Protein AF-K1T2Z8-F1 (afdb_monomer)

Solvent-accessible surface area (backbone atoms only — not comparable to full-atom values): 9983 Å² total; per-residue (Å²): 116,92,59,79,62,94,51,65,83,39,93,85,19,70,64,52,38,47,54,45,50,52,39,47,49,53,51,50,54,52,51,48,53,54,47,53,58,50,50,48,62,53,55,76,67,51,56,70,83,35,25,90,42,75,51,76,31,88,44,92,51,66,40,68,47,81,43,75,42,82,49,69,98,57,37,58,39,42,21,42,48,91,63,53,76,45,75,55,43,83,44,79,54,98,92,38,55,23,36,36,32,74,45,71,67,24,36,45,68,30,59,43,42,25,32,81,44,80,44,97,57,71,70,75,92,73,80,54,90,72,46,50,75,61,99,47,34,43,33,45,88,51,40,42,38,32,51,52,94,92,46,70,29,32,33,35,34,61,85,79,69,43,73,81,42,79,35,63,90,80,103

Mean predicted aligned error: 7.06 Å

pLDDT: mean 90.42, std 9.12, range [49.56, 98.12]

Secondary structure (DSSP, 8-state):
--S--TTTT-TTTHHHHHHHHHHHHHHHHHHHHHHHHHHHHHHTTS-GGG-SEEEE--SSS-EEEEEEEE--SS-EEEEETT-PEEP-EEEEETTEEEEEEEEEEEPTT-EEEEEEEE-SSPPPP-PPTT-EE-SSEEE-SSEEEEE-SSSEEEEEETTTTEEEEE-TT--

Radius of gyration: 21.77 Å; Cα contacts (8 Å, |Δi|>4): 273; chains: 1; bounding box: 54×45×45 Å

Foldseek 3Di:
DQDDDVLDPDDVSPVVVVVNVVSPVVVVVVVVVVVVVVVVVVLVPPPVLQANDKDFDAAQAWDKDKDKDADDPAAKFKAGSVGDTFDWDFDDDPNGTITITIPGGAGGRHMTHIYIGGDPDHDDDDQDPQWDDDPAWIDGPFWTWGHDDPDTQWIAGPVVRDTPDHNVVVD

Organism: NCBI:txid408170

InterPro domains:
  IPR011013 Galactose mutarotase-like domain superfamily [SSF74650] (47-167)
  IPR013780 Glycosyl hydrolase, all-beta [G3DSA:2.60.40.1180] (33-119)

Nearest PDB structures (foldseek):
  6b9p-assembly1_A  TM=6.254E-01  e=3.896E-04  Canavalia ensiformis
  6b9o-assembly1_B  TM=6.324E-01  e=6.702E-04  Canavalia ensiformis
  6b9o-assembly1_A  TM=6.331E-01  e=8.791E-04  Canavalia ensiformis
  1o7d-assembly1_C  TM=6.293E-01  e=1.357E-03  Bos taurus
  6b9p-assembly1_B  TM=5.713E-01  e=1.780E-03  Canavalia ensiformis

Structure (mmCIF, N/CA/C/O backbone):
data_AF-K1T2Z8-F1
#
_entry.id   AF-K1T2Z8-F1
#
loop_
_atom_site.group_PDB
_atom_site.id
_atom_site.type_symbol
_atom_site.label_atom_id
_atom_site.label_alt_id
_atom_site.label_comp_id
_atom_site.label_asym_id
_atom_site.label_entity_id
_atom_site.label_seq_id
_atom_site.pdbx_PDB_ins_code
_atom_site.Cartn_x
_atom_site.Cartn_y
_atom_site.Cartn_z
_atom_site.occupancy
_atom_site.B_iso_or_equiv
_atom_site.auth_seq_id
_atom_site.auth_comp_id
_atom_site.auth_asym_id
_atom_site.auth_atom_id
_atom_site.pdbx_PDB_model_num
ATOM 1 N N . SER A 1 1 ? 31.877 5.558 -6.232 1.00 49.56 1 SER A N 1
ATOM 2 C CA . SER A 1 1 ? 31.563 5.272 -4.820 1.00 49.56 1 SER A CA 1
ATOM 3 C C . SER A 1 1 ? 30.051 5.279 -4.667 1.00 49.56 1 SER A C 1
ATOM 5 O O . SER A 1 1 ? 29.441 6.237 -5.124 1.00 49.56 1 SER A O 1
ATOM 7 N N . ILE A 1 2 ? 29.440 4.223 -4.116 1.00 51.03 2 ILE A N 1
ATOM 8 C CA . ILE A 1 2 ? 27.985 4.180 -3.826 1.00 51.03 2 ILE A CA 1
ATOM 9 C C . ILE A 1 2 ? 27.636 4.863 -2.494 1.00 51.03 2 ILE A C 1
ATOM 11 O O . ILE A 1 2 ? 26.471 5.127 -2.225 1.00 51.03 2 ILE A O 1
ATOM 15 N N . TYR A 1 3 ? 28.654 5.171 -1.688 1.00 58.09 3 TYR A N 1
ATOM 16 C CA . TYR A 1 3 ? 28.535 5.972 -0.481 1.00 58.09 3 TYR A CA 1
ATOM 17 C C . TYR A 1 3 ? 29.141 7.349 -0.745 1.00 58.09 3 TYR A C 1
ATOM 19 O O . TYR A 1 3 ? 30.288 7.414 -1.213 1.00 58.09 3 TYR A O 1
ATOM 27 N N . PRO A 1 4 ? 28.416 8.442 -0.466 1.00 62.81 4 PRO A N 1
ATOM 28 C CA . PRO A 1 4 ? 29.075 9.718 -0.298 1.00 62.81 4 PRO A CA 1
ATOM 29 C C . PRO A 1 4 ? 30.006 9.575 0.911 1.00 62.81 4 PRO A C 1
ATOM 31 O O . PRO A 1 4 ? 29.561 9.326 2.030 1.00 62.81 4 PRO A O 1
ATOM 34 N N . ASP A 1 5 ? 31.312 9.695 0.672 1.00 64.50 5 ASP A N 1
ATOM 35 C CA . ASP A 1 5 ? 32.244 10.148 1.711 1.00 64.50 5 ASP A CA 1
ATOM 36 C C . ASP A 1 5 ? 31.683 11.468 2.286 1.00 64.50 5 ASP A C 1
ATOM 38 O O . ASP A 1 5 ? 30.869 12.110 1.618 1.00 64.50 5 ASP A O 1
ATOM 42 N N . HIS A 1 6 ? 32.077 11.882 3.492 1.00 68.75 6 HIS A N 1
ATOM 43 C CA . HIS A 1 6 ? 31.597 13.042 4.267 1.00 68.75 6 HIS A CA 1
ATOM 44 C C . HIS A 1 6 ? 31.597 14.411 3.525 1.00 68.75 6 HIS A C 1
ATOM 46 O O . HIS A 1 6 ? 31.425 15.452 4.149 1.00 68.75 6 HIS A O 1
ATOM 52 N N . GLY A 1 7 ? 31.818 14.438 2.210 1.00 66.75 7 GLY A N 1
ATOM 53 C CA . GLY A 1 7 ? 31.826 15.577 1.304 1.00 66.75 7 GLY A CA 1
ATOM 54 C C . GLY A 1 7 ? 30.476 16.021 0.731 1.00 66.75 7 GLY A C 1
ATOM 55 O O . GLY A 1 7 ? 30.503 16.893 -0.134 1.00 66.75 7 GLY A O 1
ATOM 56 N N . LEU A 1 8 ? 29.329 15.488 1.179 1.00 75.25 8 LEU A N 1
ATOM 57 C CA . LEU A 1 8 ? 28.037 16.133 0.890 1.00 75.25 8 LEU A CA 1
ATOM 58 C C . LEU A 1 8 ? 27.927 17.456 1.661 1.00 75.25 8 LEU A C 1
ATOM 60 O O . LEU A 1 8 ? 28.124 17.480 2.877 1.00 75.25 8 LEU A O 1
ATOM 64 N N . GLY A 1 9 ? 27.596 18.550 0.971 1.00 74.06 9 GLY A N 1
ATOM 65 C CA . GLY A 1 9 ? 27.382 19.862 1.599 1.00 74.06 9 GLY A CA 1
ATOM 66 C C . GLY A 1 9 ? 28.655 20.565 2.099 1.00 74.06 9 GLY A C 1
ATOM 67 O O . GLY A 1 9 ? 28.578 21.460 2.942 1.00 74.06 9 GLY A O 1
ATOM 68 N N . GLY A 1 10 ? 29.833 20.170 1.601 1.00 79.31 10 GLY A N 1
ATOM 69 C CA . GLY A 1 10 ? 31.107 20.840 1.886 1.00 79.31 10 GLY A CA 1
ATOM 70 C C . GLY A 1 10 ? 31.233 22.235 1.244 1.00 79.31 10 GLY A C 1
ATOM 71 O O . GLY A 1 10 ? 30.420 22.647 0.418 1.00 79.31 10 GLY A O 1
ATOM 72 N N . LYS A 1 11 ? 32.286 22.991 1.596 1.00 74.00 11 LYS A N 1
ATOM 73 C CA . LYS A 1 11 ? 32.566 24.315 0.999 1.00 74.00 11 LYS A CA 1
ATOM 74 C C . LYS A 1 11 ? 32.832 24.178 -0.510 1.00 74.00 11 LYS A C 1
ATOM 76 O O . LYS A 1 11 ? 33.769 23.480 -0.886 1.00 74.00 11 LYS A O 1
ATOM 81 N N . ASN A 1 12 ? 32.060 24.888 -1.341 1.00 72.12 12 ASN A N 1
ATOM 82 C CA . ASN A 1 12 ? 32.018 24.738 -2.809 1.00 72.12 12 ASN A CA 1
ATOM 83 C C . ASN A 1 12 ? 31.625 23.311 -3.260 1.00 72.12 12 ASN A C 1
ATOM 85 O O . ASN A 1 12 ? 32.201 22.742 -4.190 1.00 72.12 12 ASN A O 1
ATOM 89 N N . GLY A 1 13 ? 30.693 22.691 -2.530 1.00 78.88 13 GLY A N 1
ATOM 90 C CA . GLY A 1 13 ? 30.256 21.312 -2.730 1.00 78.88 13 GLY A CA 1
ATOM 91 C C . GLY A 1 13 ? 29.382 21.083 -3.961 1.00 78.88 13 GLY A C 1
ATOM 92 O O . GLY A 1 13 ? 29.098 19.936 -4.265 1.00 78.88 13 GLY A O 1
ATOM 93 N N . GLU A 1 14 ? 28.986 22.108 -4.717 1.00 83.06 14 GLU A N 1
ATOM 94 C CA . GLU A 1 14 ? 28.021 21.983 -5.818 1.00 83.06 14 GLU A CA 1
ATOM 95 C C . GLU A 1 14 ? 28.439 20.988 -6.913 1.00 83.06 14 GLU A C 1
ATOM 97 O O . GLU A 1 14 ? 27.594 20.305 -7.495 1.00 83.06 14 GLU A O 1
ATOM 102 N N . ILE A 1 15 ? 29.743 20.874 -7.185 1.00 80.81 15 ILE A N 1
ATOM 103 C CA . ILE A 1 15 ? 30.274 19.893 -8.140 1.00 80.81 15 ILE A CA 1
ATOM 104 C C . ILE A 1 15 ? 30.256 18.492 -7.518 1.00 80.81 15 ILE A C 1
ATOM 106 O O . ILE A 1 15 ? 29.828 17.531 -8.156 1.00 80.81 15 ILE A O 1
ATOM 110 N N . THR A 1 16 ? 30.692 18.376 -6.266 1.00 81.69 16 THR A N 1
ATOM 111 C CA . THR A 1 16 ? 30.799 17.110 -5.533 1.00 81.69 16 THR A CA 1
ATOM 112 C C . THR A 1 16 ? 29.424 16.503 -5.235 1.00 81.69 16 THR A C 1
ATOM 114 O O . THR A 1 16 ? 29.209 15.319 -5.491 1.00 81.69 16 THR A O 1
ATOM 117 N N . ASP A 1 17 ? 28.466 17.317 -4.793 1.00 85.81 17 ASP A N 1
ATOM 118 C CA . ASP A 1 17 ? 27.075 16.942 -4.538 1.00 85.81 17 ASP A CA 1
ATOM 119 C C . ASP A 1 17 ? 26.402 16.444 -5.817 1.00 85.81 17 ASP A C 1
ATOM 121 O O . ASP A 1 17 ? 25.704 15.430 -5.789 1.00 85.81 17 ASP A O 1
ATOM 125 N N . ARG A 1 18 ? 26.654 17.104 -6.959 1.00 85.81 18 ARG A N 1
ATOM 126 C CA . ARG A 1 18 ? 26.156 16.640 -8.260 1.00 85.81 18 ARG A CA 1
ATOM 127 C C . ARG A 1 18 ? 26.736 15.277 -8.620 1.00 85.81 18 ARG A C 1
ATOM 129 O O . ARG A 1 18 ? 25.974 14.379 -8.951 1.00 85.81 18 ARG A O 1
ATOM 136 N N . ILE A 1 19 ? 28.051 15.091 -8.503 1.00 85.25 19 ILE A N 1
ATOM 137 C CA . ILE A 1 19 ? 28.699 13.805 -8.810 1.00 85.25 19 ILE A CA 1
ATOM 138 C C . ILE A 1 19 ? 28.154 12.683 -7.912 1.00 85.25 19 ILE A C 1
ATOM 140 O O . ILE A 1 19 ? 27.889 11.577 -8.391 1.00 85.25 19 ILE A O 1
ATOM 144 N N . PHE A 1 20 ? 27.958 12.944 -6.616 1.00 86.00 20 PHE A N 1
ATOM 145 C CA . PHE A 1 20 ? 27.352 11.967 -5.712 1.00 86.00 20 PHE A CA 1
ATOM 146 C C . PHE A 1 20 ? 25.887 11.699 -6.052 1.00 86.00 20 PHE A C 1
ATOM 148 O O . PHE A 1 20 ? 25.489 10.536 -6.094 1.00 86.00 20 PHE A O 1
ATOM 155 N N . GLY A 1 21 ? 25.103 12.735 -6.347 1.00 88.00 21 GLY A N 1
ATOM 156 C CA . GLY A 1 21 ? 23.714 12.606 -6.788 1.00 88.00 21 GLY A CA 1
ATOM 157 C C . GLY A 1 21 ? 23.575 11.782 -8.070 1.00 88.00 21 GLY A C 1
ATOM 158 O O . GLY A 1 21 ? 22.715 10.900 -8.145 1.00 88.00 21 GLY A O 1
ATOM 159 N N . ASP A 1 22 ? 24.461 11.995 -9.043 1.00 90.38 22 ASP A N 1
ATOM 160 C CA . ASP A 1 22 ? 24.512 11.230 -10.291 1.00 90.38 22 ASP A CA 1
ATOM 161 C C . ASP A 1 22 ? 24.860 9.761 -10.010 1.00 90.38 22 ASP A C 1
ATOM 163 O O . ASP A 1 22 ? 24.172 8.854 -10.479 1.00 90.38 22 ASP A O 1
ATOM 167 N N . SER A 1 23 ? 25.872 9.506 -9.172 1.00 89.81 23 SER A N 1
ATOM 168 C CA . SER A 1 23 ? 26.264 8.151 -8.757 1.00 89.81 23 SER A CA 1
ATOM 169 C C . SER A 1 23 ? 25.131 7.415 -8.029 1.00 89.81 23 SER A C 1
ATOM 171 O O . SER A 1 23 ? 24.861 6.247 -8.315 1.00 89.81 23 SER A O 1
ATOM 173 N N . LEU A 1 24 ? 24.425 8.099 -7.121 1.00 90.81 24 LEU A N 1
ATOM 174 C CA . LEU A 1 24 ? 23.263 7.554 -6.414 1.00 90.81 24 LEU A CA 1
ATOM 175 C C . LEU A 1 24 ? 22.105 7.264 -7.373 1.00 90.81 24 LEU A C 1
ATOM 177 O O . LEU A 1 24 ? 21.446 6.235 -7.233 1.00 90.81 24 LEU A O 1
ATOM 181 N N . SER A 1 25 ? 21.886 8.122 -8.369 1.00 93.12 25 SER A N 1
ATOM 182 C CA . SER A 1 25 ? 20.865 7.905 -9.399 1.00 93.12 25 SER A CA 1
ATOM 183 C C . SER A 1 25 ? 21.187 6.676 -10.249 1.00 93.12 25 SER A C 1
ATOM 185 O O . SER A 1 25 ? 20.331 5.809 -10.407 1.00 93.12 25 SER A O 1
ATOM 187 N N . VAL A 1 26 ? 22.439 6.530 -10.700 1.00 94.75 26 VAL A N 1
ATOM 188 C CA . VAL A 1 26 ? 22.901 5.335 -11.429 1.00 94.75 26 VAL A CA 1
ATOM 189 C C . VAL A 1 26 ? 22.732 4.072 -10.582 1.00 94.75 26 VAL A C 1
ATOM 191 O O . VAL A 1 26 ? 22.206 3.071 -11.068 1.00 94.75 26 VAL A O 1
ATOM 194 N N . ALA A 1 27 ? 23.142 4.106 -9.310 1.00 93.62 27 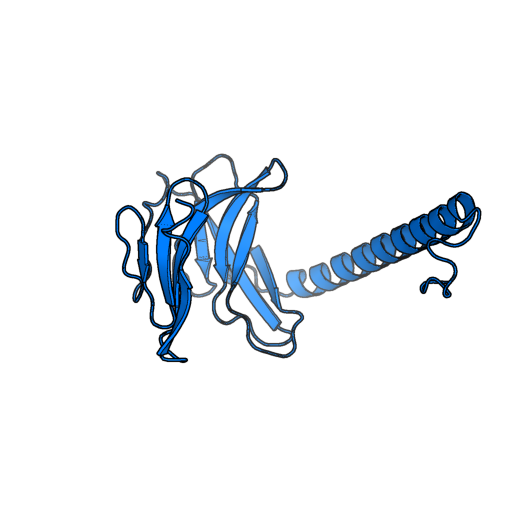ALA A N 1
ATOM 195 C CA . ALA A 1 27 ? 23.015 2.965 -8.405 1.00 93.62 27 ALA A CA 1
ATOM 196 C C . ALA A 1 27 ? 21.546 2.578 -8.168 1.00 93.62 27 ALA A C 1
ATOM 198 O O . ALA A 1 27 ? 21.206 1.395 -8.235 1.00 93.62 27 ALA A O 1
ATOM 199 N N . ARG A 1 28 ? 20.668 3.565 -7.948 1.00 95.19 28 ARG A N 1
ATOM 200 C CA . ARG A 1 28 ? 19.220 3.366 -7.807 1.00 95.19 28 ARG A CA 1
ATOM 201 C C . ARG A 1 28 ? 18.628 2.725 -9.057 1.00 95.19 28 ARG A C 1
ATOM 203 O O . ARG A 1 28 ? 17.882 1.757 -8.939 1.00 95.19 28 ARG A O 1
ATOM 210 N N . ASP A 1 29 ? 18.949 3.242 -10.239 1.00 96.56 29 ASP A N 1
ATOM 211 C CA . ASP A 1 29 ? 18.342 2.794 -11.495 1.00 96.56 29 ASP A CA 1
ATOM 212 C C . ASP A 1 29 ? 18.829 1.385 -11.886 1.00 96.56 29 ASP A C 1
ATOM 214 O O . ASP A 1 29 ? 18.035 0.545 -12.329 1.00 96.56 29 ASP A O 1
ATOM 218 N N . LEU A 1 30 ? 20.107 1.073 -11.631 1.00 96.88 30 LEU A N 1
ATOM 219 C CA . LEU A 1 30 ? 20.652 -0.281 -11.766 1.00 96.88 30 LEU A CA 1
ATOM 220 C C . LEU A 1 30 ? 19.994 -1.251 -10.774 1.00 96.88 30 LEU A C 1
ATOM 222 O O . LEU A 1 30 ? 19.549 -2.329 -11.170 1.00 96.88 30 LEU A O 1
ATOM 226 N N . GLY A 1 31 ? 19.898 -0.858 -9.500 1.00 96.62 31 GLY A N 1
ATOM 227 C CA . GLY A 1 31 ? 19.250 -1.649 -8.455 1.00 96.62 31 GLY A CA 1
ATOM 228 C C . GLY A 1 31 ? 17.785 -1.937 -8.778 1.00 96.62 31 GLY A C 1
ATOM 229 O O . GLY A 1 31 ? 17.355 -3.085 -8.700 1.00 96.62 31 GLY A O 1
ATOM 230 N N . ARG A 1 32 ? 17.041 -0.926 -9.240 1.00 97.00 32 ARG A N 1
ATO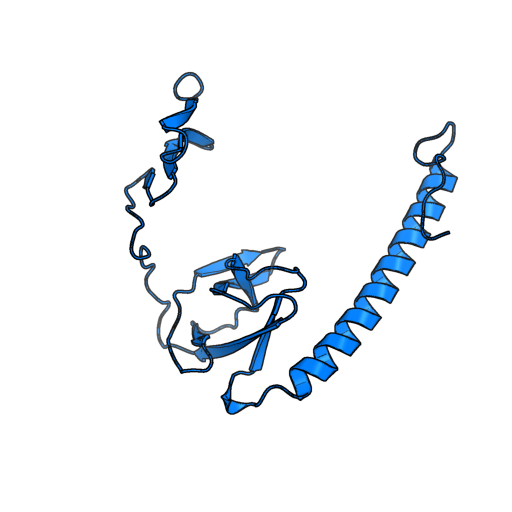M 231 C CA . ARG A 1 32 ? 15.647 -1.068 -9.676 1.00 97.00 32 ARG A CA 1
ATOM 232 C C . ARG A 1 32 ? 15.511 -2.036 -10.846 1.00 97.00 32 ARG A C 1
ATOM 234 O O . ARG A 1 32 ? 14.652 -2.905 -10.812 1.00 97.00 32 ARG A O 1
ATOM 241 N N . SER A 1 33 ? 16.391 -1.940 -11.841 1.00 97.81 33 SER A N 1
ATOM 242 C CA . SER A 1 33 ? 16.371 -2.843 -12.999 1.00 97.81 33 SER A CA 1
ATOM 243 C C . SER A 1 33 ? 16.607 -4.305 -12.598 1.00 97.81 33 SER A C 1
ATOM 245 O O . SER A 1 33 ? 15.925 -5.206 -13.089 1.00 97.81 33 SER A O 1
ATOM 247 N N . LEU A 1 34 ? 17.552 -4.552 -11.684 1.00 97.69 34 LEU A N 1
ATOM 248 C CA . LEU A 1 34 ? 17.837 -5.889 -11.152 1.00 97.69 34 LEU A CA 1
ATOM 249 C C . LEU A 1 34 ? 16.692 -6.424 -10.282 1.00 97.69 34 LEU A C 1
ATOM 251 O O . LEU A 1 34 ? 16.340 -7.604 -10.393 1.00 97.69 34 LEU A O 1
ATOM 255 N N . LEU A 1 35 ? 16.105 -5.565 -9.444 1.00 96.69 35 LEU A N 1
ATOM 256 C CA . LEU A 1 35 ? 14.944 -5.890 -8.62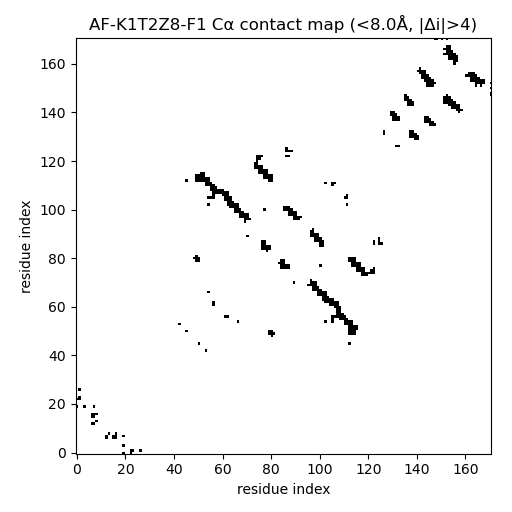2 1.00 96.69 35 LEU A CA 1
ATOM 257 C C . LEU A 1 35 ? 13.758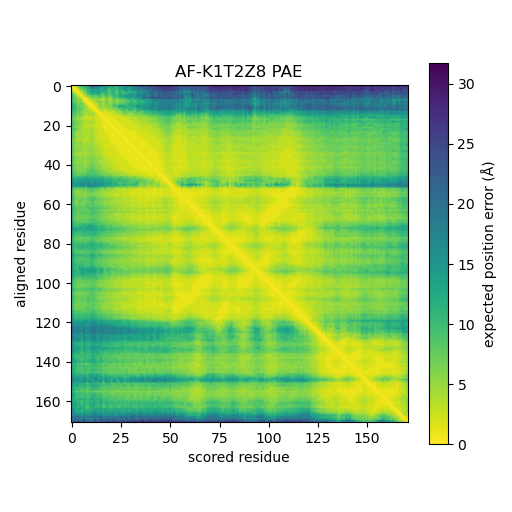 -6.281 -9.506 1.00 96.69 35 LEU A C 1
ATOM 259 O O . LEU A 1 35 ? 13.247 -7.389 -9.370 1.00 96.69 35 LEU A O 1
ATOM 263 N N . ASP A 1 36 ? 13.386 -5.436 -10.467 1.00 96.81 36 ASP A N 1
ATOM 264 C CA . ASP A 1 36 ? 12.262 -5.674 -11.376 1.00 96.81 36 ASP A CA 1
ATOM 265 C C . ASP A 1 36 ? 12.444 -6.979 -12.165 1.00 96.81 36 ASP A C 1
ATOM 267 O O . ASP A 1 36 ? 11.514 -7.779 -12.285 1.00 96.81 36 ASP A O 1
ATOM 271 N N . ALA A 1 37 ? 13.654 -7.243 -12.670 1.00 97.44 37 ALA A N 1
ATOM 272 C CA . ALA A 1 37 ? 13.962 -8.489 -13.370 1.00 97.44 37 ALA A CA 1
ATOM 273 C C . ALA A 1 37 ? 13.830 -9.726 -12.464 1.00 97.44 37 ALA A C 1
ATOM 275 O O . ALA A 1 37 ? 13.411 -10.789 -12.925 1.00 97.44 37 ALA A O 1
ATOM 276 N N . SER A 1 38 ? 14.184 -9.603 -11.185 1.00 96.31 38 SER A N 1
ATOM 277 C CA . SER A 1 38 ? 14.092 -10.695 -10.212 1.00 96.31 38 SER A CA 1
ATOM 278 C C . SER A 1 38 ? 12.649 -10.941 -9.774 1.00 96.31 38 SER A C 1
ATOM 280 O O . SER A 1 38 ? 12.205 -12.088 -9.774 1.00 96.31 38 SER A O 1
ATOM 282 N N . LEU A 1 39 ? 11.892 -9.878 -9.489 1.00 95.94 39 LEU A N 1
ATOM 283 C CA . LEU A 1 39 ? 10.476 -9.963 -9.129 1.00 95.94 39 LEU A CA 1
ATOM 284 C C . LEU A 1 39 ? 9.641 -10.555 -10.267 1.00 95.94 39 LEU A C 1
ATOM 286 O O . LEU A 1 39 ? 8.799 -11.409 -10.006 1.00 95.94 39 LEU A O 1
ATOM 290 N N . ARG A 1 40 ? 9.924 -10.196 -11.529 1.00 95.38 40 ARG A N 1
ATOM 291 C CA . ARG A 1 40 ? 9.276 -10.814 -12.702 1.00 95.38 40 ARG A CA 1
ATOM 292 C C . ARG A 1 40 ? 9.478 -12.326 -12.741 1.00 95.38 40 ARG A C 1
ATOM 294 O O . ARG A 1 40 ? 8.506 -13.051 -12.868 1.00 95.38 40 ARG A O 1
ATOM 301 N N . LYS A 1 41 ? 10.700 -12.818 -12.514 1.00 95.88 41 LYS A N 1
ATOM 302 C CA . LYS A 1 41 ? 10.972 -14.270 -12.475 1.00 95.88 41 LYS A CA 1
ATOM 303 C C . LYS A 1 41 ? 10.195 -15.003 -11.378 1.00 95.88 41 LYS A C 1
ATOM 305 O O . LYS A 1 41 ? 9.917 -16.191 -11.535 1.00 95.88 41 LYS A O 1
ATOM 310 N N . ILE A 1 42 ? 9.908 -14.339 -10.256 1.00 94.62 42 ILE A N 1
ATOM 311 C CA . ILE A 1 42 ? 9.076 -14.910 -9.189 1.00 94.62 42 ILE A CA 1
ATOM 312 C C . ILE A 1 42 ? 7.605 -14.868 -9.607 1.00 94.62 42 ILE A C 1
ATOM 314 O O . ILE A 1 42 ? 6.929 -15.890 -9.523 1.00 94.62 42 ILE A O 1
ATOM 318 N N . ALA A 1 43 ? 7.134 -13.723 -10.105 1.00 94.62 43 ALA A N 1
ATOM 319 C CA . ALA A 1 43 ? 5.765 -13.535 -10.577 1.00 94.62 43 ALA A CA 1
ATOM 320 C C . ALA A 1 43 ? 5.392 -14.524 -11.697 1.00 94.62 43 ALA A C 1
ATOM 322 O O . ALA A 1 43 ? 4.320 -15.114 -11.641 1.00 94.62 43 ALA A O 1
ATOM 323 N N . ASP A 1 44 ? 6.305 -14.801 -12.633 1.00 94.19 44 ASP A N 1
ATOM 324 C CA . ASP A 1 44 ? 6.124 -15.767 -13.729 1.00 94.19 44 ASP A CA 1
ATOM 325 C C . ASP A 1 44 ? 5.905 -17.213 -13.240 1.00 94.19 44 ASP A C 1
ATOM 327 O O . ASP A 1 44 ? 5.473 -18.076 -14.004 1.00 94.19 44 ASP A O 1
ATOM 331 N N . ARG A 1 45 ? 6.227 -17.511 -11.974 1.00 93.94 45 ARG A N 1
ATOM 332 C CA . ARG A 1 45 ? 5.995 -18.822 -11.346 1.00 93.94 45 ARG A CA 1
ATOM 333 C C . ARG A 1 45 ? 4.733 -18.869 -10.492 1.00 93.94 45 ARG A C 1
ATOM 335 O O . ARG A 1 45 ? 4.379 -19.949 -10.019 1.00 93.94 45 ARG A O 1
ATOM 342 N N . VAL A 1 46 ? 4.073 -17.734 -10.267 1.00 92.62 46 VAL A N 1
ATOM 343 C CA . VAL A 1 46 ? 2.797 -17.694 -9.552 1.00 92.62 46 VAL A CA 1
ATOM 344 C C . VAL A 1 46 ? 1.727 -18.301 -10.464 1.00 92.62 46 VAL A C 1
ATOM 346 O O . VAL A 1 46 ? 1.599 -17.872 -11.610 1.00 92.62 46 VAL A O 1
ATOM 349 N N . PRO A 1 47 ? 0.957 -19.305 -10.004 1.00 89.88 47 PRO A N 1
ATOM 350 C CA . PRO A 1 47 ? -0.084 -19.902 -10.831 1.00 89.88 47 PRO A CA 1
ATOM 351 C C . PRO A 1 47 ? -1.127 -18.860 -11.249 1.00 89.88 47 PRO A C 1
ATOM 353 O O . PRO A 1 47 ? -1.656 -18.146 -10.401 1.00 89.88 47 PRO A O 1
ATOM 356 N N . GLU A 1 48 ? -1.484 -18.810 -12.533 1.00 83.94 48 GLU A N 1
ATOM 357 C CA . GLU A 1 48 ? -2.422 -17.816 -13.085 1.00 83.94 48 GLU A CA 1
ATOM 358 C C . GLU A 1 48 ? -3.796 -17.841 -12.383 1.00 83.94 48 GLU A C 1
ATOM 360 O O . GLU A 1 48 ? -4.446 -16.809 -12.171 1.00 83.94 48 GLU A O 1
ATOM 365 N N . GLN A 1 49 ? -4.226 -19.023 -11.929 1.00 83.50 49 GLN A N 1
ATOM 366 C CA . GLN A 1 49 ? -5.456 -19.180 -11.155 1.00 83.50 49 GLN A CA 1
ATOM 367 C C . GLN A 1 49 ? -5.425 -18.462 -9.797 1.00 83.50 49 GLN A C 1
ATOM 369 O O . GLN A 1 49 ? -6.497 -18.121 -9.296 1.00 83.50 49 GLN A O 1
ATOM 374 N N . ALA A 1 50 ? -4.244 -18.198 -9.229 1.00 78.12 50 ALA A N 1
ATOM 375 C CA . ALA A 1 50 ? -4.082 -17.471 -7.971 1.00 78.12 50 ALA A CA 1
ATOM 376 C C . ALA A 1 50 ? -4.211 -15.948 -8.147 1.00 78.12 50 ALA A C 1
ATOM 378 O O . ALA A 1 50 ? -4.534 -15.254 -7.188 1.00 78.12 50 ALA A O 1
ATOM 379 N N . GLY A 1 51 ? -3.992 -15.427 -9.357 1.00 82.62 51 GLY A N 1
ATOM 380 C CA . GLY A 1 51 ? -4.045 -13.997 -9.643 1.00 82.62 51 GLY A CA 1
ATOM 381 C C . GLY A 1 51 ? -2.959 -13.550 -10.616 1.00 82.62 51 GL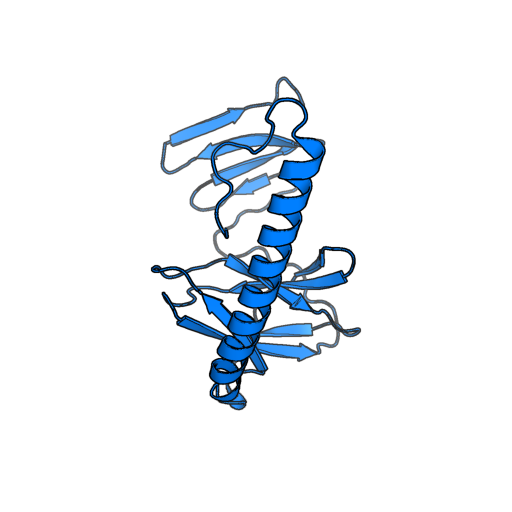Y A C 1
ATOM 382 O O . GLY A 1 51 ? -2.001 -14.269 -10.875 1.00 82.62 51 GLY A O 1
ATOM 383 N N . ASN A 1 52 ? -3.124 -12.347 -11.158 1.00 86.94 52 ASN A N 1
ATOM 384 C CA . ASN A 1 52 ? -2.180 -11.706 -12.078 1.00 86.94 52 ASN A CA 1
ATOM 385 C C . ASN A 1 52 ? -1.500 -10.468 -11.470 1.00 86.94 52 ASN A C 1
ATOM 387 O O . ASN A 1 52 ? -0.699 -9.814 -12.135 1.00 86.94 52 ASN A O 1
ATOM 391 N N . TRP A 1 53 ? -1.809 -10.157 -10.212 1.00 95.06 53 TRP A N 1
ATOM 392 C CA . TRP A 1 53 ? -1.134 -9.144 -9.414 1.00 95.06 53 TRP A CA 1
ATOM 393 C C . TRP A 1 53 ? -0.461 -9.805 -8.224 1.00 95.06 53 TRP A C 1
ATOM 395 O O . TRP A 1 53 ? -1.058 -10.651 -7.564 1.00 95.06 53 TRP A O 1
ATOM 405 N N . VAL A 1 54 ? 0.775 -9.407 -7.940 1.00 95.81 54 VAL A N 1
ATOM 406 C CA . VAL A 1 54 ? 1.563 -9.950 -6.833 1.00 95.81 54 VAL A CA 1
ATOM 407 C C . VAL A 1 54 ? 2.036 -8.794 -5.966 1.00 95.81 54 VAL A C 1
ATOM 409 O O . VAL A 1 54 ? 2.679 -7.869 -6.462 1.00 95.81 54 VAL A O 1
ATOM 412 N N . VAL A 1 55 ? 1.711 -8.848 -4.677 1.00 96.69 55 VAL A N 1
ATOM 413 C CA . VAL A 1 55 ? 2.238 -7.933 -3.662 1.00 96.69 55 VAL A CA 1
ATOM 414 C C . VAL A 1 55 ? 3.343 -8.665 -2.925 1.00 96.69 55 VAL A C 1
ATOM 416 O O . VAL A 1 55 ? 3.098 -9.704 -2.316 1.00 96.69 55 VAL A O 1
ATOM 419 N N . PHE A 1 56 ? 4.557 -8.134 -3.003 1.00 97.12 56 PHE A N 1
ATOM 420 C CA . PHE A 1 56 ? 5.719 -8.676 -2.311 1.00 97.12 56 PHE A CA 1
ATOM 421 C C . PHE A 1 56 ? 5.893 -7.998 -0.955 1.00 97.12 56 PHE A C 1
ATOM 423 O O . PHE A 1 56 ? 5.674 -6.793 -0.829 1.00 97.12 56 PHE A O 1
ATOM 430 N N . ASN A 1 57 ? 6.331 -8.771 0.031 1.00 97.19 57 ASN A N 1
ATOM 431 C CA . ASN A 1 57 ? 6.816 -8.270 1.304 1.00 97.19 57 ASN A CA 1
ATOM 432 C C . ASN A 1 57 ? 8.306 -8.596 1.415 1.00 97.19 57 ASN A C 1
ATOM 434 O O . ASN A 1 57 ? 8.703 -9.756 1.488 1.00 97.19 57 ASN A O 1
ATOM 438 N N . ASP A 1 58 ? 9.128 -7.557 1.397 1.00 95.56 58 ASP A N 1
ATOM 439 C CA . ASP A 1 58 ? 10.584 -7.625 1.492 1.00 95.56 58 ASP A CA 1
ATOM 440 C C . ASP A 1 58 ? 11.098 -7.563 2.939 1.00 95.56 58 ASP A C 1
ATOM 442 O O . ASP A 1 58 ? 12.304 -7.649 3.174 1.00 95.56 58 ASP A O 1
ATOM 446 N N . LEU A 1 59 ? 10.196 -7.430 3.913 1.00 96.75 59 LEU A N 1
ATOM 447 C CA . LEU A 1 59 ? 10.527 -7.360 5.329 1.00 96.75 59 LEU A CA 1
ATOM 448 C C . LEU A 1 59 ? 10.592 -8.754 5.955 1.00 96.75 59 LEU A C 1
ATOM 450 O O . LEU A 1 59 ? 9.957 -9.704 5.502 1.00 96.75 59 LEU A O 1
ATOM 454 N N . GLN A 1 60 ? 11.328 -8.846 7.063 1.00 97.31 60 GLN A N 1
ATOM 455 C CA . GLN A 1 60 ? 11.521 -10.086 7.820 1.00 97.31 60 GLN A CA 1
ATOM 456 C C . GLN A 1 60 ? 10.349 -10.453 8.754 1.00 97.31 60 GLN A C 1
ATOM 458 O O . GLN A 1 60 ? 10.474 -11.385 9.550 1.00 97.31 60 GLN A O 1
ATOM 463 N N . TRP A 1 61 ? 9.216 -9.756 8.666 1.00 97.81 61 TRP A N 1
ATOM 464 C CA . TRP A 1 61 ? 7.997 -10.013 9.438 1.00 97.81 61 TRP A CA 1
ATOM 465 C C . TRP A 1 61 ? 6.764 -9.931 8.539 1.00 97.81 61 TRP A C 1
ATOM 467 O O . TRP A 1 61 ? 6.792 -9.261 7.505 1.00 97.81 61 TRP A O 1
ATOM 477 N N . ASP A 1 62 ? 5.683 -10.593 8.946 1.00 97.94 62 ASP A N 1
ATOM 478 C CA . ASP A 1 62 ? 4.406 -10.543 8.234 1.00 97.94 62 ASP A CA 1
ATOM 479 C C . ASP A 1 62 ? 3.842 -9.120 8.247 1.00 97.94 62 ASP A C 1
ATOM 481 O O . ASP A 1 62 ? 3.894 -8.419 9.262 1.00 97.94 62 ASP A O 1
ATOM 485 N N . ARG A 1 63 ? 3.317 -8.676 7.104 1.00 96.88 63 ARG A N 1
ATOM 486 C CA . ARG A 1 63 ? 2.934 -7.279 6.882 1.00 96.88 63 ARG A CA 1
ATOM 487 C C . ARG A 1 63 ? 1.481 -7.173 6.442 1.00 96.88 63 ARG A C 1
ATOM 489 O O . ARG A 1 63 ? 1.071 -7.821 5.483 1.00 96.88 63 ARG A O 1
ATOM 496 N N . THR A 1 64 ? 0.734 -6.298 7.110 1.00 95.50 64 THR A N 1
ATOM 497 C CA . THR A 1 64 ? -0.597 -5.850 6.688 1.00 95.50 64 THR A CA 1
ATOM 498 C C . THR A 1 64 ? -0.528 -4.368 6.367 1.00 95.50 64 THR A C 1
ATOM 500 O O . THR A 1 64 ? -0.237 -3.571 7.255 1.00 95.50 64 THR A O 1
ATOM 503 N N . GLU A 1 65 ? -0.775 -3.985 5.114 1.00 94.88 65 GLU A N 1
ATOM 504 C CA . GLU A 1 65 ? -0.717 -2.577 4.705 1.00 94.88 65 GLU A CA 1
ATOM 505 C C . GLU A 1 65 ? -1.539 -2.290 3.445 1.00 94.88 65 GLU A C 1
ATOM 507 O O . GLU A 1 65 ? -1.971 -3.202 2.740 1.00 94.88 65 GLU A O 1
ATOM 512 N N . VAL A 1 66 ? -1.757 -1.006 3.151 1.00 95.12 66 VAL A N 1
ATOM 513 C CA . VAL A 1 66 ? -2.410 -0.565 1.919 1.00 95.12 66 VAL A CA 1
ATOM 514 C C . VAL A 1 66 ? -1.480 -0.771 0.722 1.00 95.12 66 VAL A C 1
ATOM 516 O O . VAL A 1 66 ? -0.409 -0.169 0.626 1.00 95.12 66 VAL A O 1
ATOM 519 N N . ALA A 1 67 ? -1.930 -1.590 -0.223 1.00 96.19 67 ALA A N 1
ATOM 520 C CA . ALA A 1 67 ? -1.321 -1.781 -1.527 1.00 96.19 67 ALA A CA 1
ATOM 521 C C . ALA A 1 67 ? -2.104 -1.021 -2.608 1.00 96.19 67 ALA A C 1
ATOM 523 O O . ALA A 1 67 ? -3.297 -0.745 -2.469 1.00 96.19 67 ALA A O 1
ATOM 524 N N . TYR A 1 68 ? -1.414 -0.689 -3.701 1.00 95.94 68 TYR A N 1
ATOM 525 C CA . TYR A 1 68 ? -1.954 0.123 -4.789 1.00 95.94 68 TYR A CA 1
ATOM 526 C C . TYR A 1 68 ? -1.760 -0.598 -6.115 1.00 95.94 68 TYR A C 1
ATOM 528 O O . TYR A 1 68 ? -0.628 -0.917 -6.483 1.00 95.94 68 TYR A O 1
ATOM 536 N N . LEU A 1 69 ? -2.849 -0.823 -6.845 1.00 95.19 69 LEU A N 1
ATOM 537 C CA . LEU A 1 69 ? -2.808 -1.314 -8.224 1.00 95.19 69 LEU A CA 1
ATOM 538 C C . LEU A 1 69 ? -3.250 -0.201 -9.174 1.00 95.19 69 LEU A C 1
ATOM 540 O O . LEU A 1 69 ? -4.103 0.597 -8.792 1.00 95.19 69 LEU A O 1
ATOM 544 N N . PRO A 1 70 ? -2.738 -0.140 -10.412 1.00 94.12 70 PRO A N 1
ATOM 545 C CA . PRO A 1 70 ? -3.276 0.756 -11.429 1.00 94.12 70 PRO A CA 1
ATOM 546 C C . PRO A 1 70 ? -4.786 0.555 -11.597 1.00 94.12 70 PRO A C 1
ATOM 548 O O . PRO A 1 70 ? -5.251 -0.579 -11.748 1.00 94.12 70 PRO A O 1
ATOM 551 N N . ALA A 1 71 ? -5.550 1.645 -11.580 1.00 93.06 71 ALA A N 1
ATOM 552 C CA . ALA A 1 71 ? -6.969 1.589 -11.896 1.00 93.06 71 ALA A CA 1
ATOM 553 C C . ALA A 1 71 ? -7.169 1.535 -13.417 1.00 93.06 71 ALA A C 1
ATOM 555 O O . ALA A 1 71 ? -6.455 2.187 -14.177 1.00 93.06 71 ALA A O 1
ATOM 556 N N . GLY A 1 72 ? -8.153 0.751 -13.858 1.00 91.12 72 GLY A N 1
ATOM 557 C CA . GLY A 1 72 ? -8.661 0.821 -15.227 1.00 91.12 72 GLY A CA 1
ATOM 558 C C . GLY A 1 72 ? -9.808 1.826 -15.359 1.00 91.12 72 GLY A C 1
ATOM 559 O O . GLY A 1 72 ? -10.204 2.479 -14.390 1.00 91.12 72 GLY A O 1
ATOM 560 N N . ASP A 1 73 ? -10.392 1.879 -16.557 1.00 90.88 73 ASP A N 1
ATOM 561 C CA . ASP A 1 73 ? -11.521 2.769 -16.878 1.00 90.88 73 ASP A CA 1
ATOM 562 C C . ASP A 1 73 ? -12.855 2.308 -16.275 1.00 90.88 73 ASP A C 1
ATOM 564 O O . ASP A 1 73 ? -13.825 3.062 -16.225 1.00 90.88 73 ASP A O 1
ATOM 568 N N . ARG A 1 74 ? -12.943 1.033 -15.879 1.00 91.62 74 ARG A N 1
ATOM 569 C CA . ARG A 1 74 ? -14.158 0.446 -15.308 1.00 91.62 74 ARG A CA 1
ATOM 570 C C . ARG A 1 74 ? -14.003 0.289 -13.800 1.00 91.62 74 ARG A C 1
ATOM 572 O O . ARG A 1 74 ? -12.915 -0.094 -13.362 1.00 91.62 74 ARG A O 1
ATOM 579 N N . PRO A 1 75 ? -15.096 0.456 -13.035 1.00 91.69 75 PRO A N 1
ATOM 580 C CA . PRO A 1 75 ? -15.132 0.044 -11.643 1.00 91.69 75 PRO A CA 1
ATOM 581 C C . PRO A 1 75 ? -14.658 -1.402 -11.501 1.00 91.69 75 PRO A C 1
ATOM 583 O O . PRO A 1 75 ? -14.997 -2.264 -12.321 1.00 91.69 75 PRO A O 1
ATOM 586 N N . ALA A 1 76 ? -13.869 -1.680 -10.472 1.00 92.88 76 ALA A N 1
ATOM 587 C CA . ALA A 1 76 ? -13.312 -3.003 -10.236 1.00 92.88 76 ALA A CA 1
ATOM 588 C C . ALA A 1 76 ? -13.185 -3.279 -8.740 1.00 92.88 76 ALA A C 1
ATOM 590 O O . ALA A 1 76 ? -13.129 -2.354 -7.939 1.00 92.88 76 ALA A O 1
ATOM 591 N N . VAL A 1 77 ? -13.113 -4.557 -8.385 1.00 93.44 77 VAL A N 1
ATOM 592 C CA . VAL A 1 77 ? -12.742 -5.035 -7.049 1.00 93.44 77 VAL A CA 1
ATOM 593 C C . VAL A 1 77 ? -11.443 -5.826 -7.130 1.00 93.44 77 VAL A C 1
ATOM 595 O O . VAL A 1 77 ? -11.087 -6.353 -8.191 1.00 93.44 77 VAL A O 1
ATOM 598 N N . VAL A 1 78 ? -10.742 -5.919 -6.004 1.00 94.81 78 VAL A N 1
ATOM 599 C CA . VAL A 1 78 ? -9.586 -6.802 -5.838 1.00 94.81 78 VAL A CA 1
ATOM 600 C C . VAL A 1 78 ? -10.052 -8.066 -5.125 1.00 94.81 78 VAL A C 1
ATOM 602 O O . VAL A 1 78 ? -10.755 -7.991 -4.124 1.00 94.81 78 VAL A O 1
ATOM 605 N N . CYS A 1 79 ? -9.670 -9.228 -5.638 1.00 94.50 79 CYS A N 1
ATOM 606 C CA . CYS A 1 79 ? -9.930 -10.525 -5.031 1.00 94.50 79 CYS A CA 1
ATOM 607 C C . CYS A 1 79 ? -8.617 -11.159 -4.574 1.00 94.50 79 CYS A C 1
ATOM 609 O O . CYS A 1 79 ? -7.617 -11.085 -5.292 1.00 94.50 79 CYS A O 1
ATOM 611 N N . THR A 1 80 ? -8.631 -11.829 -3.429 1.00 94.44 80 THR A N 1
ATOM 612 C CA . THR A 1 80 ? -7.567 -12.749 -3.003 1.00 94.44 80 THR A CA 1
ATOM 613 C C . THR A 1 80 ? -7.568 -14.028 -3.849 1.00 94.44 80 THR A C 1
ATOM 615 O O . THR A 1 80 ? -8.508 -14.302 -4.603 1.00 94.44 80 THR A O 1
ATOM 618 N N . SER A 1 81 ? -6.514 -14.836 -3.724 1.00 90.38 81 SER A N 1
ATOM 619 C CA . SER A 1 81 ? -6.345 -16.090 -4.475 1.00 90.38 81 SER A CA 1
ATOM 620 C C . SER A 1 81 ? -7.414 -17.156 -4.190 1.00 90.38 81 SER A C 1
ATOM 622 O O . SER A 1 81 ? -7.687 -17.988 -5.054 1.00 90.38 81 SER A O 1
ATOM 624 N N . ASP A 1 82 ? -8.058 -17.112 -3.021 1.00 90.81 82 ASP A N 1
ATOM 625 C CA . ASP A 1 82 ? -9.204 -17.953 -2.641 1.00 90.81 82 ASP A CA 1
ATOM 626 C C . ASP A 1 82 ? -10.564 -17.390 -3.112 1.00 90.81 82 ASP A C 1
ATOM 628 O O . ASP A 1 82 ? -11.601 -18.025 -2.924 1.00 90.81 82 ASP A O 1
ATOM 632 N N . GLY A 1 83 ? -10.572 -16.222 -3.765 1.00 90.81 83 GLY A N 1
ATOM 633 C CA . GLY A 1 83 ? -11.757 -15.611 -4.365 1.00 90.81 83 GLY A CA 1
ATOM 634 C C . GLY A 1 83 ? -12.529 -14.636 -3.471 1.00 90.81 83 GLY A C 1
ATOM 635 O O . GLY A 1 83 ? -13.551 -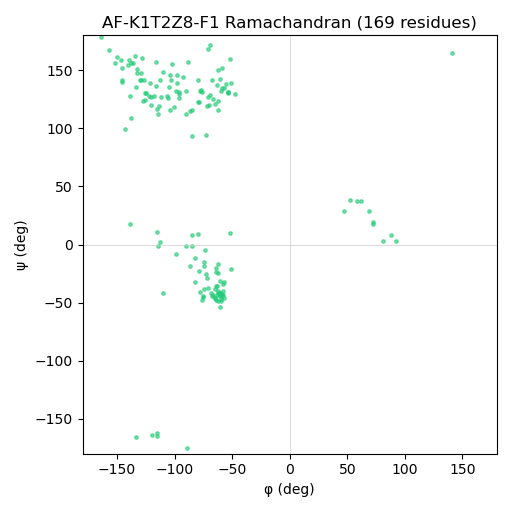14.114 -3.923 1.00 90.81 83 GLY A O 1
ATOM 636 N N . ARG A 1 84 ? -12.068 -14.345 -2.246 1.00 92.06 84 ARG A N 1
ATOM 637 C CA . ARG A 1 84 ? -12.681 -13.315 -1.387 1.00 92.06 84 ARG A CA 1
ATOM 638 C C . ARG A 1 84 ? -12.487 -11.926 -2.007 1.00 92.06 84 ARG A C 1
ATOM 640 O O . ARG A 1 84 ? -11.368 -11.523 -2.311 1.00 92.06 84 ARG A O 1
ATOM 647 N N . GLU A 1 85 ? -13.581 -11.189 -2.200 1.00 92.12 85 GLU A N 1
ATOM 648 C CA . GLU A 1 85 ? -13.544 -9.792 -2.652 1.00 92.12 85 GLU A CA 1
ATOM 649 C C . GLU A 1 85 ? -13.131 -8.880 -1.485 1.00 92.12 85 GLU A C 1
ATOM 651 O O . GLU A 1 85 ? -13.664 -8.988 -0.379 1.00 92.12 85 GLU A O 1
ATOM 656 N N . LEU A 1 86 ? -12.165 -7.996 -1.729 1.00 90.94 86 LEU A N 1
ATOM 657 C CA . LEU A 1 86 ? -11.663 -7.020 -0.770 1.00 90.94 86 LEU A CA 1
ATOM 658 C C . LEU A 1 86 ? -12.317 -5.654 -1.007 1.00 90.94 86 LEU A C 1
ATOM 660 O O . LEU A 1 86 ? -12.560 -5.286 -2.162 1.00 90.94 86 LEU A O 1
ATOM 664 N N . PRO A 1 87 ? -12.558 -4.865 0.057 1.00 87.62 87 PRO A N 1
ATOM 665 C CA . PRO A 1 87 ? -12.879 -3.454 -0.087 1.00 87.62 87 PRO A CA 1
ATOM 666 C C . PRO A 1 87 ? -11.763 -2.737 -0.847 1.00 87.62 87 PRO A C 1
ATOM 668 O O . PRO A 1 87 ? -10.579 -2.926 -0.556 1.00 87.62 87 PRO A O 1
ATOM 671 N N . VAL A 1 88 ? -12.146 -1.901 -1.809 1.00 91.00 88 VAL A N 1
ATOM 672 C CA . VAL A 1 88 ? -11.211 -1.087 -2.585 1.00 91.00 88 VAL A CA 1
ATOM 673 C C . VAL A 1 88 ? -11.663 0.363 -2.594 1.00 91.00 88 VAL A C 1
ATOM 675 O O . VAL A 1 88 ? -12.861 0.650 -2.603 1.00 91.00 88 VAL A O 1
ATOM 678 N N . GLN A 1 89 ? -10.699 1.273 -2.632 1.00 91.06 89 GLN A N 1
ATOM 679 C CA . GLN A 1 89 ? -10.931 2.694 -2.831 1.00 91.06 89 GLN A CA 1
ATOM 680 C C . GLN A 1 89 ? -10.184 3.152 -4.080 1.00 91.06 89 GLN A C 1
ATOM 682 O O . GLN A 1 89 ? -8.980 2.936 -4.207 1.00 91.06 89 GLN A O 1
ATOM 687 N N . ARG A 1 90 ? -10.891 3.806 -5.001 1.00 91.81 90 ARG A N 1
ATOM 688 C CA . ARG A 1 90 ? -10.262 4.481 -6.136 1.00 91.81 90 ARG A CA 1
ATOM 689 C C . ARG A 1 90 ? -9.714 5.824 -5.659 1.00 91.81 90 ARG A C 1
ATOM 691 O O . ARG A 1 90 ? -10.464 6.626 -5.106 1.00 91.81 90 ARG A O 1
ATOM 698 N N . ILE A 1 91 ? -8.417 6.045 -5.838 1.00 93.06 91 ILE A N 1
ATOM 699 C CA . ILE A 1 91 ? -7.721 7.269 -5.422 1.00 93.06 91 ILE A CA 1
ATOM 700 C C . ILE A 1 91 ? -6.802 7.765 -6.536 1.00 93.06 91 ILE A C 1
ATOM 702 O O . ILE A 1 91 ? -6.411 6.994 -7.412 1.00 93.06 91 ILE A O 1
ATOM 706 N N . GLU A 1 92 ? -6.397 9.028 -6.464 1.00 95.12 92 GLU A N 1
ATOM 707 C CA . GLU A 1 92 ? -5.307 9.561 -7.278 1.00 95.12 92 GLU A CA 1
ATOM 708 C C . GLU A 1 92 ? -3.999 9.539 -6.474 1.00 95.12 92 GLU A C 1
ATOM 710 O O . GLU A 1 92 ? -3.947 10.001 -5.334 1.00 95.12 92 GLU A O 1
ATOM 715 N N . ARG A 1 93 ? -2.933 8.989 -7.061 1.00 92.06 93 ARG A N 1
ATOM 716 C CA . ARG A 1 93 ? -1.585 8.967 -6.489 1.00 92.06 93 ARG A CA 1
ATOM 717 C C . ARG A 1 93 ? -0.563 9.249 -7.582 1.00 92.06 93 ARG A C 1
ATOM 719 O O . ARG A 1 93 ? -0.577 8.598 -8.623 1.00 92.06 93 ARG A O 1
ATOM 726 N N . ASP A 1 94 ? 0.320 10.219 -7.349 1.00 92.31 94 ASP A N 1
ATOM 727 C CA . ASP A 1 94 ? 1.367 10.628 -8.298 1.00 92.31 94 ASP A CA 1
ATOM 728 C C . ASP A 1 94 ? 0.821 10.948 -9.710 1.00 92.31 94 ASP A C 1
ATOM 730 O O . ASP A 1 94 ? 1.426 10.601 -10.728 1.00 92.31 94 ASP A O 1
ATOM 734 N N . GLY A 1 95 ? -0.363 11.575 -9.774 1.00 93.69 95 GLY A N 1
ATOM 735 C CA . GLY A 1 95 ? -1.054 11.920 -11.023 1.00 93.69 95 GLY A CA 1
ATOM 736 C C . GLY A 1 95 ? -1.660 10.726 -11.770 1.00 93.69 95 GLY A C 1
ATOM 737 O O . GLY A 1 95 ? -1.897 10.811 -12.976 1.00 93.69 95 GLY A O 1
ATOM 738 N N . ARG A 1 96 ? -1.845 9.581 -11.101 1.00 93.94 96 ARG A N 1
ATOM 739 C CA . ARG A 1 96 ? -2.417 8.357 -11.677 1.00 93.94 96 ARG A CA 1
ATOM 740 C C . ARG A 1 96 ? -3.523 7.808 -10.795 1.00 93.94 96 ARG A C 1
ATOM 742 O O . ARG A 1 96 ? -3.406 7.798 -9.573 1.00 93.94 96 ARG A O 1
ATOM 749 N N . GLU A 1 97 ? -4.572 7.293 -11.420 1.00 95.00 97 GLU A N 1
ATOM 750 C CA . GLU A 1 97 ? -5.637 6.615 -10.690 1.00 95.00 97 GLU A CA 1
ATOM 751 C C . GLU A 1 97 ? -5.208 5.200 -10.289 1.00 95.00 97 GLU A C 1
ATOM 753 O O . GLU A 1 97 ? -4.691 4.419 -11.096 1.00 95.00 97 GLU A O 1
ATOM 758 N N . CYS A 1 98 ? -5.449 4.867 -9.027 1.00 95.88 98 CYS A N 1
ATOM 759 C CA . CYS A 1 98 ? -5.080 3.603 -8.411 1.00 95.88 98 CYS A CA 1
ATOM 760 C C . CYS A 1 98 ? -6.259 3.020 -7.626 1.00 95.88 98 CYS A C 1
ATOM 762 O O . CYS A 1 98 ? -7.084 3.747 -7.076 1.00 95.88 98 CYS A O 1
ATOM 764 N N . LEU A 1 99 ? -6.301 1.694 -7.536 1.00 95.00 99 LEU A N 1
ATOM 765 C CA . LEU A 1 99 ? -7.106 0.950 -6.576 1.00 95.00 99 LEU A CA 1
ATOM 766 C C . LEU A 1 99 ? -6.265 0.742 -5.314 1.00 95.00 99 LEU A C 1
ATOM 768 O O . LEU A 1 99 ? -5.270 0.016 -5.353 1.00 95.00 99 LEU A O 1
ATOM 772 N N . ALA A 1 100 ? -6.651 1.383 -4.216 1.00 95.19 100 ALA A N 1
ATOM 773 C CA . ALA A 1 100 ? -6.099 1.160 -2.887 1.00 95.19 100 ALA A CA 1
ATOM 774 C C . ALA A 1 100 ? -6.892 0.060 -2.171 1.00 95.19 100 ALA A C 1
ATOM 776 O O . ALA A 1 100 ? -8.124 0.087 -2.159 1.00 95.19 100 ALA A O 1
ATOM 777 N N . PHE A 1 101 ? -6.197 -0.908 -1.580 1.00 94.56 101 PHE A N 1
ATOM 778 C CA . PHE A 1 101 ? -6.798 -2.015 -0.831 1.00 94.56 101 PHE A CA 1
ATOM 779 C C . PHE A 1 101 ? -5.836 -2.504 0.253 1.00 94.56 101 PHE A C 1
ATOM 781 O O . PHE A 1 101 ? -4.626 -2.317 0.135 1.00 94.56 101 PHE A O 1
ATOM 788 N N . VAL A 1 102 ? -6.349 -3.139 1.308 1.00 94.31 102 VAL A N 1
ATOM 789 C CA . VAL A 1 102 ? -5.503 -3.687 2.379 1.00 94.31 102 VAL A CA 1
ATOM 790 C C . VAL A 1 102 ? -5.011 -5.080 1.981 1.00 94.31 102 VAL A C 1
ATOM 792 O O . VAL A 1 102 ? -5.801 -6.012 1.833 1.00 94.31 102 VAL A O 1
ATOM 795 N N . ALA A 1 103 ? -3.699 -5.226 1.812 1.00 96.62 103 ALA A N 1
ATOM 796 C CA . ALA A 1 103 ? -3.033 -6.510 1.658 1.00 96.62 103 ALA A CA 1
ATOM 797 C C . ALA A 1 103 ? -2.744 -7.082 3.053 1.00 96.62 103 ALA A C 1
ATOM 799 O O . ALA A 1 103 ? -1.749 -6.733 3.681 1.00 96.62 103 ALA A O 1
ATOM 800 N N . GLU A 1 104 ? -3.659 -7.907 3.562 1.00 94.50 104 GLU A N 1
ATOM 801 C CA . GLU A 1 104 ? -3.576 -8.499 4.903 1.00 94.50 104 GLU A CA 1
ATOM 802 C C . GLU A 1 104 ? -2.589 -9.672 4.955 1.00 94.50 104 GLU A C 1
ATOM 804 O O . GLU A 1 104 ? -2.673 -10.590 4.137 1.00 94.50 104 GLU A O 1
ATOM 809 N N . GLY A 1 105 ? -1.702 -9.671 5.954 1.00 96.00 105 GLY A N 1
ATOM 810 C CA . GLY A 1 105 ? -0.892 -10.834 6.326 1.00 96.00 105 GLY A CA 1
ATOM 811 C C . GLY A 1 105 ? 0.048 -11.335 5.230 1.00 96.00 105 GLY A C 1
ATOM 812 O O . GLY A 1 105 ? 0.211 -12.544 5.074 1.00 96.00 105 GLY A O 1
ATOM 813 N N . VAL A 1 106 ? 0.655 -10.436 4.450 1.00 97.62 106 VAL A N 1
ATOM 814 C CA . VAL A 1 106 ? 1.648 -10.826 3.441 1.00 97.62 106 VAL A CA 1
ATOM 815 C C . VAL A 1 106 ? 2.874 -11.410 4.163 1.00 97.62 106 VAL A C 1
ATOM 817 O O . VAL A 1 106 ? 3.479 -10.693 4.966 1.00 97.62 106 VAL A O 1
ATOM 820 N N . PRO A 1 107 ? 3.268 -12.672 3.901 1.00 97.62 107 PRO A N 1
ATOM 821 C CA . PRO A 1 107 ? 4.301 -13.344 4.690 1.00 97.62 107 PRO A CA 1
ATOM 822 C C . PRO A 1 107 ? 5.670 -12.660 4.631 1.00 97.62 107 PRO A C 1
ATOM 824 O O . PRO A 1 107 ? 6.020 -12.070 3.607 1.00 97.62 107 PRO A O 1
ATOM 827 N N . SER A 1 108 ? 6.459 -12.788 5.698 1.00 97.56 108 SER A N 1
ATOM 828 C CA . SER A 1 108 ? 7.884 -12.416 5.745 1.00 97.56 108 SER A CA 1
ATOM 829 C C . SER A 1 108 ? 8.671 -12.953 4.541 1.00 97.56 108 SER A C 1
ATOM 831 O O . SER A 1 108 ? 8.572 -14.139 4.213 1.00 97.56 108 SER A O 1
ATOM 833 N N . PHE A 1 109 ? 9.438 -12.082 3.872 1.00 96.12 109 PHE A N 1
ATOM 834 C CA . PHE A 1 109 ? 10.163 -12.370 2.620 1.00 96.12 109 PHE A CA 1
ATOM 835 C C . PHE A 1 109 ? 9.316 -13.092 1.552 1.00 96.12 109 PHE A C 1
ATOM 837 O O . PHE A 1 109 ? 9.828 -13.875 0.745 1.00 96.12 109 PHE A O 1
ATOM 844 N N . GLY A 1 110 ? 8.004 -12.867 1.576 1.00 96.12 110 GLY A N 1
ATOM 845 C CA . GLY A 1 110 ? 7.017 -13.604 0.807 1.00 96.12 110 GLY A CA 1
ATOM 846 C C . GLY A 1 110 ? 6.224 -12.719 -0.142 1.00 96.12 110 GLY A C 1
ATOM 847 O O . GLY A 1 110 ? 6.593 -11.589 -0.470 1.00 96.12 110 GLY A O 1
ATOM 848 N N . TYR A 1 111 ? 5.111 -13.265 -0.617 1.00 96.50 111 TYR A N 1
ATOM 849 C CA . TYR A 1 111 ? 4.179 -12.546 -1.471 1.00 96.50 111 TYR A CA 1
ATOM 850 C C . TYR A 1 111 ? 2.746 -13.042 -1.283 1.00 96.50 111 TYR A C 1
ATOM 852 O O . TYR A 1 111 ? 2.515 -14.157 -0.814 1.00 96.50 111 TYR A O 1
ATOM 860 N N . ALA A 1 112 ? 1.792 -12.221 -1.710 1.00 95.88 112 ALA A N 1
ATOM 861 C CA . ALA A 1 112 ? 0.387 -12.575 -1.855 1.00 95.88 112 ALA A CA 1
ATOM 862 C C . ALA A 1 112 ? -0.089 -12.249 -3.278 1.00 95.88 112 ALA A C 1
ATOM 864 O O . ALA A 1 112 ? 0.321 -11.246 -3.869 1.00 95.88 112 ALA A O 1
ATOM 865 N N . ALA A 1 113 ? -0.929 -13.120 -3.836 1.00 96.00 113 ALA A N 1
ATOM 866 C CA . ALA A 1 113 ? -1.467 -12.979 -5.184 1.00 96.00 113 ALA A CA 1
ATOM 867 C C . ALA A 1 113 ? -2.917 -12.486 -5.149 1.00 96.00 113 ALA A C 1
ATOM 869 O O . ALA A 1 113 ? -3.713 -12.903 -4.303 1.00 96.00 113 ALA A O 1
ATOM 870 N N . TYR A 1 114 ? -3.243 -11.616 -6.099 1.00 96.31 114 TYR A N 1
ATOM 871 C CA . TYR A 1 114 ? -4.534 -10.961 -6.214 1.00 96.31 114 TYR A CA 1
ATOM 872 C C . TYR A 1 114 ? -5.009 -10.924 -7.666 1.00 96.31 114 TYR A C 1
ATOM 874 O O . TYR A 1 114 ? -4.225 -10.949 -8.621 1.00 96.31 114 TYR A O 1
ATOM 882 N N . ARG A 1 115 ? -6.324 -10.816 -7.839 1.00 94.94 115 ARG A N 1
ATOM 883 C CA . ARG A 1 115 ? -6.985 -10.630 -9.133 1.00 94.94 115 ARG A CA 1
ATOM 884 C C . ARG A 1 115 ? -7.803 -9.349 -9.112 1.00 94.94 115 ARG A C 1
ATOM 886 O O . ARG A 1 115 ? -8.511 -9.090 -8.151 1.00 94.94 115 ARG A O 1
ATOM 893 N N . VAL A 1 116 ? -7.765 -8.589 -10.201 1.00 93.94 116 VAL A N 1
ATOM 894 C CA . VAL A 1 116 ? -8.677 -7.455 -10.401 1.00 93.94 116 VAL A CA 1
ATOM 895 C C . VAL A 1 116 ? -9.859 -7.921 -11.245 1.00 93.94 116 VAL A C 1
ATOM 897 O O . VAL A 1 116 ? -9.671 -8.482 -12.326 1.00 93.94 116 VAL A O 1
ATOM 900 N N . LYS A 1 117 ? -11.080 -7.702 -10.754 1.00 91.81 117 LYS A N 1
ATOM 901 C CA . LYS A 1 117 ? -12.327 -8.110 -11.410 1.00 91.81 117 LYS A CA 1
ATOM 902 C C . LYS A 1 117 ? -13.196 -6.877 -11.678 1.00 91.81 117 LYS A C 1
ATOM 904 O O . LYS A 1 117 ? -13.577 -6.204 -10.722 1.00 91.81 117 LYS A O 1
ATOM 909 N N . PRO A 1 118 ? -13.546 -6.581 -12.942 1.00 92.69 118 PRO A N 1
ATOM 910 C CA . PRO A 1 118 ? -14.474 -5.501 -13.258 1.00 92.69 118 PRO A CA 1
ATOM 911 C C . PRO A 1 118 ? -15.851 -5.732 -12.626 1.00 92.69 118 PRO A C 1
ATOM 913 O O . PRO A 1 118 ? -16.356 -6.857 -12.613 1.00 92.69 118 PRO A O 1
ATOM 916 N N . VAL A 1 119 ? -16.482 -4.657 -12.164 1.00 92.00 119 VAL A N 1
ATOM 917 C CA . VAL A 1 119 ? -17.837 -4.649 -11.600 1.00 92.00 119 VAL A CA 1
ATOM 918 C C . VAL A 1 119 ? -18.695 -3.583 -12.282 1.00 92.00 119 VAL A C 1
ATOM 920 O O . VAL A 1 119 ? -18.197 -2.667 -12.931 1.00 92.00 119 VAL A O 1
ATOM 923 N N . ALA A 1 120 ? -20.019 -3.718 -12.177 1.00 90.56 120 ALA A N 1
ATOM 924 C CA . ALA A 1 120 ? -20.952 -2.833 -12.880 1.00 90.56 120 ALA A CA 1
ATOM 925 C C . ALA A 1 120 ? -21.024 -1.414 -12.289 1.00 90.56 120 ALA A C 1
ATOM 927 O O . ALA A 1 120 ? -21.418 -0.480 -12.984 1.00 90.56 120 ALA A O 1
ATOM 928 N N . LYS A 1 121 ? -20.708 -1.257 -10.999 1.00 87.44 121 LYS A N 1
ATOM 929 C CA . LYS A 1 121 ? -20.770 0.007 -10.257 1.00 87.44 121 LYS A CA 1
ATOM 930 C C . LYS A 1 121 ? -19.642 0.051 -9.239 1.00 87.44 121 LYS A C 1
ATOM 932 O O . LYS A 1 121 ? -19.238 -1.005 -8.757 1.00 87.44 121 LYS A O 1
ATOM 937 N N . GLU A 1 122 ? -19.194 1.257 -8.903 1.00 84.00 122 GLU A N 1
ATOM 938 C CA . GLU A 1 122 ? -18.213 1.455 -7.837 1.00 84.00 122 GLU A CA 1
ATOM 939 C C . GLU A 1 122 ? -18.687 0.792 -6.535 1.00 84.00 122 GLU A C 1
ATOM 941 O O . GLU A 1 122 ? -19.855 0.969 -6.149 1.00 84.00 122 GLU A O 1
ATOM 946 N N . PRO A 1 123 ? -17.820 0.007 -5.870 1.00 79.56 123 PRO A N 1
ATOM 947 C CA . PRO A 1 123 ? -18.115 -0.539 -4.558 1.00 79.56 123 PRO A CA 1
ATOM 948 C C . PRO A 1 123 ? -18.466 0.593 -3.595 1.00 79.56 123 PRO A C 1
ATOM 950 O O . PRO A 1 123 ? -17.839 1.653 -3.592 1.00 79.56 123 PRO A O 1
ATOM 953 N N . ARG A 1 124 ? -19.485 0.379 -2.761 1.00 78.38 124 ARG A N 1
ATOM 954 C CA . ARG A 1 124 ? -19.767 1.335 -1.689 1.00 78.38 124 ARG A CA 1
ATOM 955 C C . ARG A 1 124 ? -18.629 1.285 -0.668 1.00 78.38 124 ARG A C 1
ATOM 957 O O . ARG A 1 124 ? -18.182 0.180 -0.359 1.00 78.38 124 ARG A O 1
ATOM 964 N N . PRO A 1 125 ? -18.210 2.433 -0.109 1.00 75.38 125 PRO A N 1
ATOM 965 C CA . PRO A 1 125 ? -17.322 2.447 1.042 1.00 75.38 125 PRO A CA 1
ATOM 966 C C . PRO A 1 125 ? -17.915 1.588 2.159 1.00 75.38 125 PRO A C 1
ATOM 968 O O . PRO A 1 125 ? -19.101 1.706 2.477 1.00 75.38 125 PRO A O 1
ATOM 971 N N . VAL A 1 126 ? -17.095 0.710 2.726 1.00 78.25 126 VAL A N 1
ATOM 972 C CA . VAL A 1 126 ? -17.469 -0.132 3.862 1.00 78.25 126 VAL A CA 1
ATOM 973 C C . VAL A 1 126 ? -16.557 0.242 5.014 1.00 78.25 126 VAL A C 1
ATOM 975 O O . VAL A 1 126 ? -15.338 0.243 4.852 1.00 78.25 126 VAL A O 1
ATOM 978 N N . VAL A 1 127 ? -17.148 0.545 6.167 1.00 81.88 127 VAL A N 1
ATOM 979 C CA . VAL A 1 127 ? -16.392 0.696 7.411 1.00 81.88 127 VAL A CA 1
ATOM 980 C C . VAL A 1 127 ? -15.911 -0.697 7.825 1.00 81.88 127 VAL A C 1
ATOM 982 O O . VAL A 1 127 ? -16.752 -1.589 7.982 1.00 81.88 127 VAL A O 1
ATOM 985 N N . PRO A 1 128 ? -14.592 -0.936 7.947 1.00 78.69 128 PRO A N 1
ATOM 986 C CA . PRO A 1 128 ? -14.081 -2.243 8.335 1.00 78.69 128 PRO A CA 1
ATOM 987 C C . PRO A 1 128 ? -14.618 -2.688 9.697 1.00 78.69 128 PRO A C 1
ATOM 989 O O . PRO A 1 128 ? -14.907 -1.873 10.572 1.00 78.69 128 PRO A O 1
ATOM 992 N N . ALA A 1 129 ? -14.710 -4.002 9.902 1.00 83.06 129 ALA A N 1
ATOM 993 C CA . ALA A 1 129 ? -15.070 -4.544 11.206 1.00 83.06 129 ALA A CA 1
ATOM 994 C C . ALA A 1 129 ? -14.059 -4.091 12.274 1.00 83.06 129 ALA A C 1
ATOM 996 O O . ALA A 1 129 ? -12.851 -4.138 12.052 1.00 83.06 129 ALA A O 1
ATOM 997 N N . GLY A 1 130 ? -14.558 -3.657 13.434 1.00 87.88 130 GLY A N 1
ATOM 998 C CA . GLY A 1 130 ? -13.716 -3.131 14.514 1.00 87.88 130 GLY A CA 1
ATOM 999 C C . GLY A 1 130 ? -13.285 -1.674 14.332 1.00 87.88 130 GLY A C 1
ATOM 1000 O O . GLY A 1 130 ? -12.547 -1.171 15.175 1.00 87.88 130 GLY A O 1
ATOM 1001 N N . VAL A 1 131 ? -13.753 -1.000 13.275 1.00 92.00 131 VAL A N 1
ATOM 1002 C CA . VAL A 1 131 ? -13.667 0.454 13.135 1.00 92.00 131 VAL A CA 1
ATOM 1003 C C . VAL A 1 131 ? -15.051 1.052 13.367 1.00 92.00 131 VAL A C 1
ATOM 1005 O O . VAL A 1 131 ? -16.029 0.671 12.727 1.00 92.00 131 VAL A O 1
ATOM 1008 N N . GLU A 1 132 ? -15.133 1.997 14.290 1.00 94.88 132 GLU A N 1
ATOM 1009 C CA . GLU A 1 132 ? -16.263 2.900 14.450 1.00 94.88 132 GLU A CA 1
ATOM 1010 C C . GLU A 1 132 ? -15.934 4.200 13.711 1.00 94.88 132 GLU A C 1
ATOM 1012 O O . GLU A 1 132 ? -14.841 4.747 13.859 1.00 94.88 132 GLU A O 1
ATOM 1017 N N . GLN A 1 133 ? -16.864 4.675 12.887 1.00 94.25 133 GLN A N 1
ATOM 1018 C CA . GLN A 1 133 ? -16.714 5.904 12.115 1.00 94.25 133 GLN A CA 1
ATOM 1019 C C . GLN A 1 133 ? -17.900 6.824 12.395 1.00 94.25 133 GLN A C 1
ATOM 1021 O O . GLN A 1 133 ? -19.051 6.403 12.258 1.00 94.25 133 GLN A O 1
ATOM 1026 N N . GLY A 1 134 ? -17.607 8.082 12.718 1.00 92.81 134 GLY A N 1
ATOM 1027 C CA . GLY A 1 134 ? -18.575 9.176 12.695 1.00 92.81 134 GLY A CA 1
ATOM 1028 C C . GLY A 1 134 ? -18.227 10.228 11.646 1.00 92.81 134 GLY A C 1
ATOM 1029 O O . GLY A 1 134 ? -17.400 9.999 10.764 1.00 92.81 134 GLY A O 1
ATOM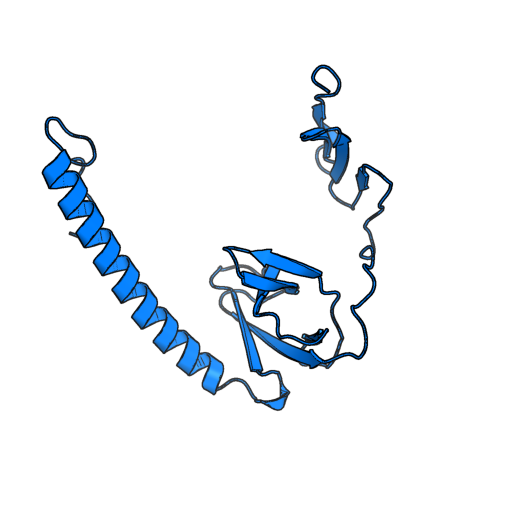 1030 N N . ASP A 1 135 ? -18.845 11.403 11.759 1.00 92.88 135 ASP A N 1
ATOM 1031 C CA . ASP A 1 135 ? -18.664 12.495 10.792 1.00 92.88 135 ASP A CA 1
ATOM 1032 C C . ASP A 1 135 ? -17.225 13.030 10.769 1.00 92.88 135 ASP A C 1
ATOM 1034 O O . ASP A 1 135 ? -16.706 13.402 9.718 1.00 92.88 135 ASP A O 1
ATOM 1038 N N . ASN A 1 136 ? -16.573 13.058 11.932 1.00 95.38 136 ASN A N 1
ATOM 1039 C CA . ASN A 1 136 ? -15.241 13.624 12.104 1.00 95.38 136 ASN A CA 1
ATOM 1040 C C . ASN A 1 136 ? -14.339 12.784 13.014 1.00 95.38 136 ASN A C 1
ATOM 1042 O O . ASN A 1 136 ? -13.344 13.295 13.518 1.00 95.38 136 ASN A O 1
ATOM 1046 N N . TYR A 1 137 ? -14.669 11.518 13.257 1.00 95.50 137 TYR A N 1
ATOM 1047 C CA . TYR A 1 137 ? -13.824 10.650 14.066 1.00 95.50 137 TYR A CA 1
ATOM 1048 C C . TYR A 1 137 ? -13.762 9.236 13.509 1.00 95.50 137 TYR A C 1
ATOM 1050 O O . TYR A 1 137 ? -14.687 8.764 12.840 1.00 95.50 137 TYR A O 1
ATOM 1058 N N . TYR A 1 138 ? -12.662 8.570 13.835 1.00 96.00 138 TYR A N 1
ATOM 1059 C CA . TYR A 1 138 ? -12.504 7.136 13.675 1.00 96.00 138 TYR A CA 1
ATOM 1060 C C . TYR A 1 138 ? -12.013 6.557 14.991 1.00 96.00 138 TYR A C 1
ATOM 1062 O O . TYR A 1 138 ? -11.152 7.133 15.652 1.00 96.00 138 TYR A O 1
ATOM 1070 N N . ARG A 1 139 ? -12.520 5.385 15.343 1.00 97.19 139 ARG A N 1
ATOM 1071 C CA . ARG A 1 139 ? -12.061 4.641 16.506 1.00 97.19 139 ARG A CA 1
ATOM 1072 C C . ARG A 1 139 ? -11.840 3.193 16.129 1.00 97.19 139 ARG A C 1
ATOM 1074 O O . ARG A 1 139 ? -12.668 2.595 15.450 1.00 97.19 139 ARG A O 1
ATOM 1081 N N . ASN A 1 140 ? -10.731 2.620 16.568 1.00 95.44 140 ASN A N 1
ATOM 1082 C CA . ASN A 1 140 ? -10.465 1.192 16.445 1.00 95.44 140 ASN A CA 1
ATOM 1083 C C . ASN A 1 140 ? -9.943 0.630 17.777 1.00 95.44 140 ASN A C 1
ATOM 1085 O O . ASN A 1 140 ? -10.068 1.270 18.818 1.00 95.44 140 ASN A O 1
ATOM 1089 N N . ALA A 1 141 ? -9.380 -0.578 17.753 1.00 96.00 141 ALA A N 1
ATOM 1090 C CA . ALA A 1 141 ? -8.845 -1.227 18.950 1.00 96.00 141 ALA A CA 1
ATOM 1091 C C . ALA A 1 141 ? -7.644 -0.497 19.590 1.00 96.00 141 ALA A C 1
ATOM 1093 O O . ALA A 1 141 ? -7.362 -0.729 20.761 1.00 96.00 141 ALA A O 1
ATOM 1094 N N . PHE A 1 142 ? -6.947 0.358 18.839 1.00 96.44 142 PHE A N 1
ATOM 1095 C CA . PHE A 1 142 ? -5.693 0.999 19.245 1.00 96.44 142 PHE A CA 1
ATOM 1096 C C . PHE A 1 142 ? -5.855 2.497 19.490 1.00 96.44 142 PHE A C 1
ATOM 1098 O O . PHE A 1 142 ? -5.334 3.018 20.472 1.00 96.44 142 PHE A O 1
ATOM 1105 N N . TYR A 1 143 ? -6.608 3.179 18.625 1.00 97.56 143 TYR A N 1
ATOM 1106 C CA . TYR A 1 143 ? -6.700 4.631 18.624 1.00 97.56 143 TYR A CA 1
ATOM 1107 C C . TYR A 1 143 ? -8.133 5.142 18.543 1.00 97.56 143 TYR A C 1
ATOM 1109 O O . TYR A 1 143 ? -8.987 4.559 17.869 1.00 97.56 143 TYR A O 1
ATOM 1117 N N . ASP A 1 144 ? -8.348 6.288 19.179 1.00 97.88 144 ASP A N 1
ATOM 1118 C CA . ASP A 1 144 ? -9.473 7.188 18.939 1.00 97.88 144 ASP A CA 1
ATOM 1119 C C . ASP A 1 144 ? -8.925 8.485 18.346 1.00 97.88 144 ASP A C 1
ATOM 1121 O O . ASP A 1 144 ? -8.082 9.143 18.962 1.00 97.88 144 ASP A O 1
ATOM 1125 N N . ILE A 1 145 ? -9.355 8.827 17.133 1.00 97.25 145 ILE A N 1
ATOM 1126 C CA . ILE A 1 145 ? -8.887 10.007 16.408 1.00 97.25 145 ILE A CA 1
ATOM 1127 C C . ILE A 1 145 ? -10.063 10.909 16.060 1.00 97.25 145 ILE A C 1
ATOM 1129 O O . ILE A 1 145 ? -11.021 10.474 15.425 1.00 97.25 145 ILE A O 1
ATOM 1133 N N . VAL A 1 146 ? -9.952 12.187 16.420 1.00 96.44 146 VAL A N 1
ATOM 1134 C CA . VAL A 1 146 ? -10.908 13.236 16.052 1.00 96.44 146 VAL A CA 1
ATOM 1135 C C . VAL A 1 146 ? -10.235 14.206 15.091 1.00 96.44 146 VAL A C 1
ATOM 1137 O O . VAL A 1 146 ? -9.168 14.752 15.376 1.00 96.44 146 VAL A O 1
ATOM 1140 N N . LEU A 1 147 ? -10.874 14.430 13.951 1.00 95.06 147 LEU A N 1
ATOM 1141 C CA . LEU A 1 147 ? -10.457 15.346 12.902 1.00 95.06 147 LEU A CA 1
ATOM 1142 C C . LEU A 1 147 ? -11.204 16.679 13.047 1.00 95.06 147 LEU A C 1
ATOM 1144 O O . LEU A 1 147 ? -12.402 16.719 13.338 1.00 95.06 147 LEU A O 1
ATOM 1148 N N . GLY A 1 148 ? -10.476 17.772 12.847 1.00 92.31 148 GLY A N 1
ATOM 1149 C CA . GLY A 1 148 ? -11.002 19.133 12.756 1.00 92.31 148 GLY A CA 1
ATOM 1150 C C . GLY A 1 148 ? -10.783 19.713 11.364 1.00 92.31 148 GLY A C 1
ATOM 1151 O O . GLY A 1 148 ? -10.509 18.982 10.410 1.00 92.31 148 GLY A O 1
ATOM 1152 N N . ASP A 1 149 ? -10.870 21.036 11.248 1.00 89.75 149 ASP A N 1
ATOM 1153 C CA . ASP A 1 149 ? -10.620 21.728 9.984 1.00 89.75 149 ASP A CA 1
ATOM 1154 C C . ASP A 1 149 ? -9.115 21.732 9.657 1.00 89.75 149 ASP A C 1
ATOM 1156 O O . ASP A 1 149 ? -8.341 22.551 10.147 1.00 89.75 149 ASP A O 1
ATOM 1160 N N . GLY A 1 150 ? -8.680 20.742 8.873 1.00 85.69 150 GLY A N 1
ATOM 1161 C CA . GLY A 1 150 ? -7.306 20.641 8.374 1.00 85.69 150 GLY A CA 1
ATOM 1162 C C . GLY A 1 150 ? -6.308 19.910 9.281 1.00 85.69 150 GLY A C 1
ATOM 1163 O O . GLY A 1 150 ? -5.118 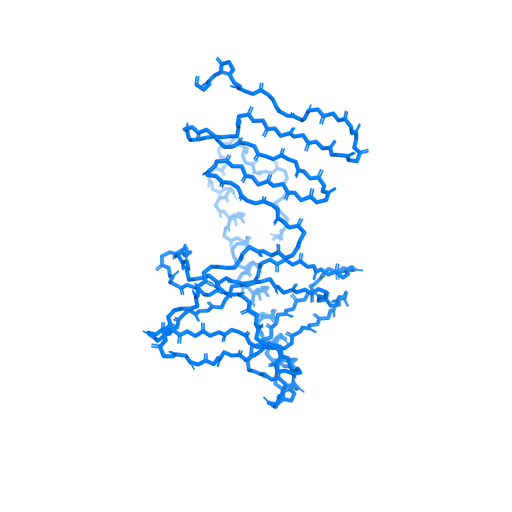19.894 8.964 1.00 85.69 150 GLY A O 1
ATOM 1164 N N . GLY A 1 151 ? -6.746 19.273 10.373 1.00 90.94 151 GLY A N 1
ATOM 1165 C CA . GLY A 1 151 ? -5.830 18.579 11.284 1.00 90.94 151 GLY A CA 1
ATOM 1166 C C . GLY A 1 151 ? -6.474 17.593 12.258 1.00 90.94 151 GLY A C 1
ATOM 1167 O O . GLY A 1 151 ? -7.690 17.413 12.292 1.00 90.94 151 GLY A O 1
ATOM 1168 N N . ILE A 1 152 ? -5.624 16.948 13.061 1.00 95.19 152 ILE A N 1
ATOM 1169 C CA . ILE A 1 152 ? -6.028 16.051 14.151 1.00 95.19 152 ILE A CA 1
ATOM 1170 C C . ILE A 1 152 ? -6.255 16.891 15.405 1.00 95.19 152 ILE A C 1
ATOM 1172 O O . ILE A 1 152 ? -5.296 17.452 15.936 1.00 95.19 152 ILE A O 1
ATOM 1176 N N . VAL A 1 153 ? -7.500 16.946 15.877 1.00 95.25 153 VAL A N 1
ATOM 1177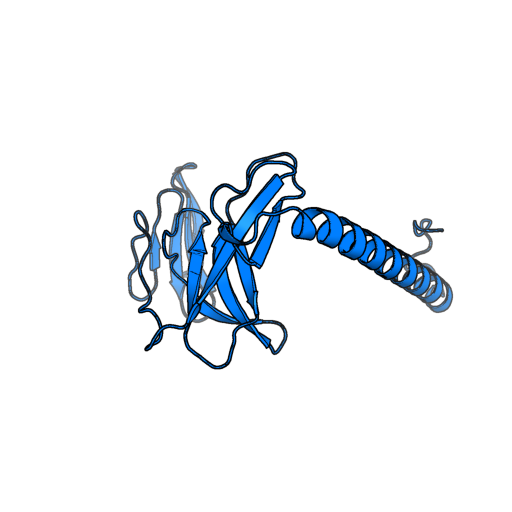 C CA . VAL A 1 153 ? -7.906 17.646 17.107 1.00 95.25 153 VAL A CA 1
ATOM 1178 C C . VAL A 1 153 ? -7.546 16.829 18.339 1.00 95.25 153 VAL A C 1
ATOM 1180 O O . VAL A 1 153 ? -7.055 17.384 19.318 1.00 95.25 153 VAL A O 1
ATOM 1183 N N . SER A 1 154 ? -7.749 15.514 18.284 1.00 95.94 154 SER A N 1
ATOM 1184 C CA . SER A 1 154 ? -7.424 14.611 19.385 1.00 95.94 154 SER A CA 1
ATOM 1185 C C . SER A 1 154 ? -6.952 13.263 18.850 1.00 95.94 154 SER A C 1
ATOM 1187 O O . SER A 1 154 ? -7.472 12.781 17.841 1.00 95.94 154 SER A O 1
ATOM 1189 N N . LEU A 1 155 ? -5.950 12.680 19.509 1.00 97.31 155 LEU A N 1
ATOM 1190 C CA . LEU A 1 155 ? -5.456 11.328 19.260 1.00 97.31 155 LEU A CA 1
ATOM 1191 C C . LEU A 1 155 ? -5.189 10.644 20.600 1.00 97.31 155 LEU A C 1
ATOM 1193 O O . LEU A 1 155 ? -4.223 10.986 21.288 1.00 97.31 155 LEU A O 1
ATOM 1197 N N . TYR A 1 156 ? -6.023 9.669 20.944 1.00 97.75 156 TYR A N 1
ATOM 1198 C CA . TYR A 1 156 ? -5.892 8.857 22.150 1.00 97.75 156 TYR A CA 1
ATOM 1199 C C . TYR A 1 156 ? -5.380 7.461 21.804 1.00 97.75 156 TYR A C 1
ATOM 1201 O O . TYR A 1 156 ? -5.872 6.848 20.860 1.00 97.75 156 TYR A O 1
ATOM 1209 N N . ASP A 1 157 ? -4.419 6.961 22.578 1.00 98.12 157 ASP A N 1
ATOM 1210 C CA . ASP A 1 157 ? -3.870 5.607 22.485 1.00 98.12 157 ASP A CA 1
ATOM 1211 C C . ASP A 1 157 ? -4.437 4.744 23.621 1.00 98.12 157 ASP A C 1
ATOM 1213 O O . ASP A 1 157 ? -4.187 5.006 24.803 1.00 98.12 157 ASP A O 1
ATOM 1217 N N . PHE A 1 158 ? -5.212 3.716 23.267 1.00 97.81 158 PHE A N 1
ATOM 1218 C CA . PHE A 1 158 ? -5.853 2.823 24.233 1.00 97.81 158 PHE A CA 1
ATOM 1219 C C . PHE A 1 158 ? -4.873 1.878 24.931 1.00 97.81 158 PHE A C 1
ATOM 1221 O O . PHE A 1 158 ? -5.127 1.499 26.074 1.00 97.81 158 PHE A O 1
ATOM 1228 N N . GLU A 1 159 ? -3.765 1.503 24.289 1.00 97.25 159 GLU A N 1
ATOM 1229 C CA . GLU A 1 159 ? -2.775 0.596 24.878 1.00 97.25 159 GLU A CA 1
ATOM 1230 C C . GLU A 1 159 ? -1.944 1.312 25.945 1.00 97.25 159 GLU A C 1
ATOM 1232 O O . GLU A 1 159 ? -1.648 0.746 26.999 1.00 97.25 159 GLU A O 1
ATOM 1237 N N . GLN A 1 160 ? -1.608 2.578 25.699 1.00 97.06 160 GLN A N 1
ATOM 1238 C CA . GLN A 1 160 ? -0.883 3.419 26.654 1.00 97.06 160 GLN A CA 1
ATOM 1239 C C . GLN A 1 160 ? -1.807 4.127 27.653 1.00 97.06 160 GLN A C 1
ATOM 1241 O O . GLN A 1 160 ? -1.349 4.593 28.700 1.00 97.06 160 GLN A O 1
ATOM 1246 N N . GLY A 1 161 ? -3.102 4.220 27.346 1.00 97.06 161 GLY A N 1
ATOM 1247 C CA . GLY A 1 161 ? -4.097 4.886 28.179 1.00 97.06 161 GLY A CA 1
ATOM 1248 C C . GLY A 1 161 ? -3.921 6.406 28.245 1.00 97.06 161 GLY A C 1
ATOM 1249 O O . GLY A 1 161 ? -4.264 7.019 29.262 1.00 97.06 161 GLY A O 1
ATOM 1250 N N . CYS A 1 162 ? -3.371 7.035 27.202 1.00 96.50 162 CYS A N 1
ATOM 1251 C CA . CYS A 1 162 ? -3.031 8.458 27.209 1.00 96.50 162 CYS A CA 1
ATOM 1252 C C . CYS A 1 162 ? -3.362 9.179 25.891 1.00 96.50 162 CYS A C 1
ATOM 1254 O O . CYS A 1 162 ? -3.481 8.573 24.829 1.00 96.50 162 CYS A O 1
ATOM 1256 N N . ASN A 1 163 ? -3.492 10.509 25.970 1.00 95.38 163 ASN A N 1
ATOM 1257 C CA . ASN A 1 163 ? -3.580 11.369 24.789 1.00 95.38 163 ASN A CA 1
ATOM 1258 C C . ASN A 1 163 ? -2.181 11.587 24.205 1.00 95.38 163 ASN A C 1
ATOM 1260 O O . ASN A 1 163 ? -1.306 12.125 24.887 1.00 95.38 163 ASN A O 1
ATOM 1264 N N . LEU A 1 164 ? -1.995 11.229 22.936 1.00 95.56 164 LEU A N 1
ATOM 1265 C CA . LEU A 1 164 ? -0.791 11.535 22.163 1.00 95.56 164 LEU A CA 1
ATOM 1266 C C . LEU A 1 164 ? -0.833 12.958 21.597 1.00 95.56 164 LEU A C 1
ATOM 1268 O O . LEU A 1 164 ? 0.205 13.607 21.475 1.00 95.56 164 LEU A O 1
ATOM 1272 N N . ALA A 1 165 ? -2.028 13.451 21.266 1.00 93.31 165 ALA A N 1
ATOM 1273 C CA . ALA A 1 165 ? -2.241 14.817 20.811 1.00 93.31 165 ALA A CA 1
ATOM 1274 C C . ALA A 1 165 ? -3.595 15.347 21.288 1.00 93.31 165 ALA A C 1
ATOM 1276 O O . ALA A 1 165 ? -4.593 14.636 21.249 1.00 93.31 165 ALA A O 1
ATOM 1277 N N . GLU A 1 166 ? -3.614 16.615 21.695 1.00 93.19 166 GLU A N 1
ATOM 1278 C CA . GLU A 1 166 ? -4.826 17.375 22.002 1.00 93.19 166 GLU A CA 1
ATOM 1279 C C . GLU A 1 166 ? -4.601 18.811 21.520 1.00 93.19 166 GLU A C 1
ATOM 1281 O O . GLU A 1 166 ? -3.881 19.600 22.141 1.00 93.19 166 GLU A O 1
ATOM 1286 N N . THR A 1 167 ? -5.144 19.126 20.350 1.00 89.00 167 THR A N 1
ATOM 1287 C CA . THR A 1 167 ? -4.890 20.373 19.620 1.00 89.00 167 THR A CA 1
ATOM 1288 C C . THR A 1 167 ? -6.137 21.239 19.496 1.00 89.00 167 THR A C 1
ATOM 1290 O O . THR A 1 167 ? -6.092 22.255 18.814 1.00 89.00 167 THR A O 1
ATOM 1293 N N . SER A 1 168 ? -7.217 20.922 20.217 1.00 80.69 168 SER A N 1
ATOM 1294 C CA . SER A 1 168 ? -8.462 21.710 20.259 1.00 80.69 168 SER A CA 1
ATOM 1295 C C . SER A 1 168 ? -8.269 23.203 20.553 1.00 80.69 168 SER A C 1
ATOM 1297 O O . SER A 1 168 ? -9.119 24.016 20.219 1.00 80.69 168 SER A O 1
ATOM 1299 N N . ARG A 1 169 ? -7.137 23.594 21.147 1.00 77.94 169 ARG A N 1
ATOM 1300 C CA . ARG A 1 169 ? -6.757 25.002 21.357 1.00 77.94 169 ARG A CA 1
ATOM 1301 C C . ARG A 1 169 ? -6.279 25.738 20.097 1.00 77.94 169 ARG A C 1
ATOM 1303 O O . ARG A 1 169 ? -6.146 26.957 20.146 1.00 77.94 169 ARG A O 1
ATOM 1310 N N . PHE A 1 170 ? -5.958 25.011 19.033 1.00 71.75 170 PHE A N 1
ATOM 1311 C CA . PHE A 1 170 ? -5.450 25.517 17.754 1.00 71.75 170 PHE A CA 1
ATOM 1312 C C . PHE A 1 170 ? -6.424 25.275 16.592 1.00 71.75 170 PHE A C 1
ATOM 1314 O O . PHE A 1 170 ? -6.098 25.641 15.463 1.00 71.75 170 PHE A O 1
ATOM 1321 N N . ALA A 1 171 ? -7.559 24.632 16.875 1.00 60.56 171 ALA A N 1
ATOM 1322 C CA . ALA A 1 171 ? -8.642 24.365 15.938 1.00 60.56 171 ALA A CA 1
ATOM 1323 C C . ALA A 1 171 ? -9.660 25.513 15.911 1.00 60.56 171 ALA A C 1
ATOM 1325 O O . ALA A 1 171 ? -9.795 26.216 16.941 1.00 60.56 171 ALA A O 1
#

Sequence (171 aa):
SIYPDHGLGGKNGEITDRIFGDSLSVARDLGRSLLDASLRKIADRVPEQAGNWVVFNDLQWDRTEVAYLPAGDRPAVVCTSDGRELPVQRIERDGRECLAFVAEGVPSFGYAAYRVKPVAKEPRPVVPAGVEQGDNYYRNAFYDIVLGDGGIVSLYDFEQGCNLAETSRFA